Protein AF-W1XRG0-F1 (afdb_monomer)

pLDDT: mean 94.99, std 5.81, range [63.59, 97.75]

Sequence (51 aa):
QKAGRPGQHMVISDLENFTNEEVDMQTLVIIGNSQTYVENGRMITPRGYKL

Structure (mmCIF, N/CA/C/O backbone):
data_AF-W1XRG0-F1
#
_entry.id   AF-W1XRG0-F1
#
loop_
_atom_site.group_PDB
_atom_site.id
_atom_site.type_symbol
_atom_site.label_atom_id
_atom_site.label_alt_id
_atom_site.label_comp_id
_atom_site.label_asym_id
_atom_site.label_entity_id
_atom_site.label_seq_id
_atom_site.pdbx_PDB_ins_code
_atom_site.Cartn_x
_atom_site.Cartn_y
_atom_site.Cartn_z
_atom_site.occupancy
_atom_site.B_iso_or_equiv
_atom_site.auth_seq_id
_atom_site.auth_comp_id
_atom_site.auth_asym_id
_atom_site.auth_atom_id
_atom_site.pdbx_PDB_model_num
ATOM 1 N N . GLN A 1 1 ? -4.027 -0.965 9.889 1.00 96.19 1 GLN A N 1
ATOM 2 C CA . GLN A 1 1 ? -4.241 -0.417 11.249 1.00 96.19 1 GLN A CA 1
ATOM 3 C C . GLN A 1 1 ? -3.268 -1.027 12.260 1.00 96.19 1 GLN A C 1
ATOM 5 O O . GLN A 1 1 ? -2.839 -2.165 12.077 1.00 96.19 1 GLN A O 1
ATOM 10 N N . LYS A 1 2 ? -2.912 -0.278 13.320 1.00 96.75 2 LYS A N 1
ATOM 11 C CA . LYS A 1 2 ? -2.088 -0.749 14.463 1.00 96.75 2 LYS A CA 1
ATOM 12 C C . LYS A 1 2 ? -0.771 -1.449 14.066 1.00 96.75 2 LYS A C 1
ATOM 14 O O . LYS A 1 2 ? -0.358 -2.403 14.717 1.00 96.75 2 LYS A O 1
ATOM 19 N N . ALA A 1 3 ? -0.096 -0.961 13.020 1.00 95.75 3 ALA A N 1
ATOM 20 C CA . ALA A 1 3 ? 1.160 -1.542 12.534 1.00 95.75 3 ALA A CA 1
ATOM 21 C C . ALA A 1 3 ? 2.194 -1.696 13.670 1.00 95.75 3 ALA A C 1
ATOM 23 O O . ALA A 1 3 ? 2.403 -0.763 14.450 1.00 95.75 3 ALA A O 1
ATOM 24 N N . GLY A 1 4 ? 2.793 -2.884 13.782 1.00 96.81 4 GLY A N 1
ATOM 25 C CA . GLY A 1 4 ? 3.779 -3.245 14.805 1.00 96.81 4 GLY A CA 1
ATOM 26 C C . GLY A 1 4 ? 3.224 -3.489 16.215 1.00 96.81 4 GLY A C 1
ATOM 27 O O . GLY A 1 4 ? 4.012 -3.601 17.151 1.00 96.81 4 GLY A O 1
ATOM 28 N N . ARG A 1 5 ? 1.898 -3.542 16.410 1.00 97.00 5 ARG A N 1
ATOM 29 C CA . ARG A 1 5 ? 1.253 -3.656 17.735 1.00 97.00 5 ARG A CA 1
ATOM 30 C C . ARG A 1 5 ? 0.187 -4.764 17.764 1.00 97.00 5 ARG A C 1
ATOM 32 O O . ARG A 1 5 ? -0.296 -5.170 16.706 1.0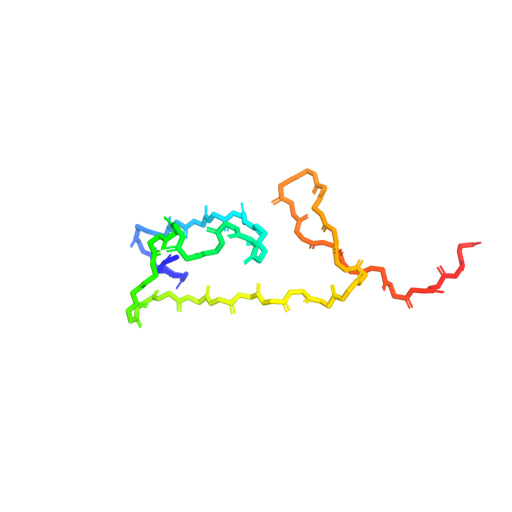0 97.00 5 ARG A O 1
ATOM 39 N N . PRO A 1 6 ? -0.221 -5.255 18.955 1.00 97.56 6 PRO A N 1
ATOM 40 C CA . PRO A 1 6 ? -1.346 -6.182 19.077 1.00 97.56 6 PRO A CA 1
ATOM 41 C C . PRO A 1 6 ? -2.619 -5.648 18.405 1.00 97.56 6 PRO A C 1
ATOM 43 O O . PRO A 1 6 ? -2.966 -4.473 18.544 1.00 97.56 6 PRO A O 1
ATOM 46 N N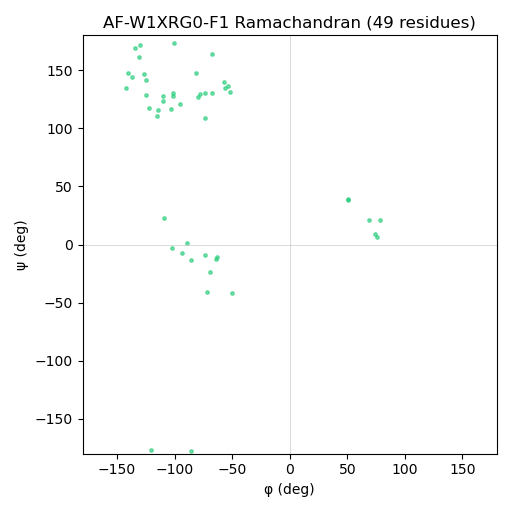 . GLY A 1 7 ? -3.315 -6.525 17.677 1.00 95.06 7 GLY A N 1
ATOM 47 C CA . GLY A 1 7 ? -4.476 -6.150 16.865 1.00 95.06 7 GLY A CA 1
ATOM 48 C C . GLY A 1 7 ? -4.120 -5.490 15.529 1.00 95.06 7 GLY A C 1
ATOM 49 O O . GLY A 1 7 ? -4.952 -4.776 14.974 1.00 95.06 7 GLY A O 1
ATOM 50 N N . GLN A 1 8 ? -2.896 -5.686 15.026 1.00 97.19 8 GLN A N 1
ATOM 51 C CA . GLN A 1 8 ? -2.523 -5.294 13.669 1.00 97.19 8 GLN A CA 1
ATOM 52 C C . GLN A 1 8 ? -3.455 -5.944 12.641 1.00 97.19 8 GLN A C 1
ATOM 54 O O . GLN A 1 8 ? -3.687 -7.151 12.668 1.00 97.19 8 GLN A O 1
ATOM 59 N N . HIS A 1 9 ? -3.905 -5.135 11.688 1.00 95.62 9 HIS A N 1
ATOM 60 C CA . HIS A 1 9 ? -4.686 -5.579 10.542 1.00 95.62 9 HIS A CA 1
ATOM 61 C C . HIS A 1 9 ? -4.247 -4.825 9.281 1.00 95.62 9 HIS A C 1
ATOM 63 O O . HIS A 1 9 ? -3.838 -3.660 9.366 1.00 95.62 9 HIS A O 1
ATOM 69 N N . MET A 1 10 ? -4.320 -5.483 8.123 1.00 96.19 10 MET A N 1
ATOM 70 C CA . MET A 1 10 ? -4.038 -4.879 6.823 1.00 96.19 10 MET A CA 1
ATOM 71 C C . MET A 1 10 ? -5.076 -5.311 5.791 1.00 96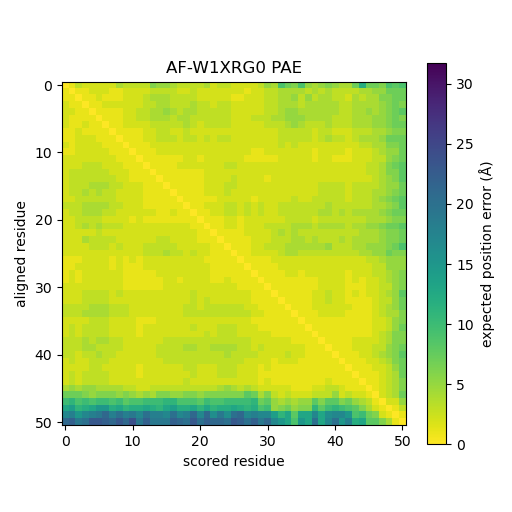.19 10 MET A C 1
ATOM 73 O O . MET A 1 10 ? -5.489 -6.469 5.776 1.00 96.19 10 MET A O 1
ATOM 77 N N . VAL A 1 11 ? -5.409 -4.377 4.906 1.00 96.94 11 VAL A N 1
ATOM 78 C CA . VAL A 1 11 ? -6.219 -4.587 3.709 1.00 96.94 11 VAL A CA 1
ATOM 79 C C . VAL A 1 11 ? -5.445 -4.046 2.509 1.00 96.94 11 VAL A C 1
ATOM 81 O O . VAL A 1 11 ? -4.669 -3.097 2.642 1.00 96.94 11 VAL A O 1
ATOM 84 N N . ILE A 1 12 ? -5.608 -4.691 1.358 1.00 97.38 12 ILE A N 1
ATOM 85 C CA . ILE A 1 12 ? -5.112 -4.207 0.070 1.00 97.38 12 ILE A CA 1
ATOM 86 C C . ILE A 1 12 ? -6.347 -3.801 -0.727 1.00 97.38 12 ILE A C 1
ATOM 88 O O . ILE A 1 12 ? -7.237 -4.625 -0.914 1.00 97.38 12 ILE A O 1
ATOM 92 N N . SER A 1 13 ? -6.379 -2.552 -1.179 1.00 96.94 13 SER A N 1
ATOM 93 C CA . SER A 1 13 ? -7.476 -1.972 -1.956 1.00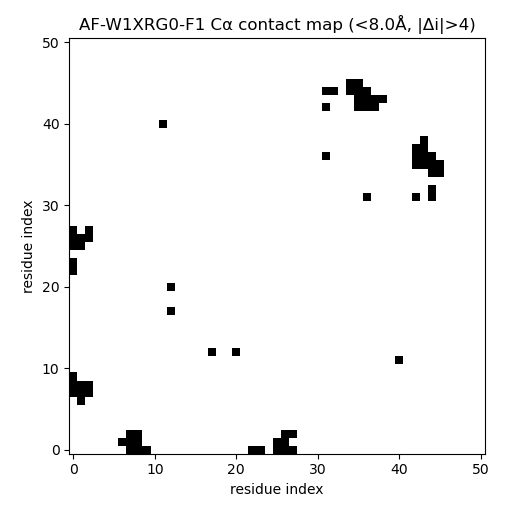 96.94 13 SER A CA 1
ATOM 94 C C . SER A 1 13 ? -6.904 -1.189 -3.141 1.00 96.94 13 SER A C 1
ATOM 96 O O . SER A 1 13 ? -5.689 -0.969 -3.220 1.00 96.94 13 SER A O 1
ATOM 98 N N . ASP A 1 14 ? -7.763 -0.781 -4.066 1.00 96.69 14 ASP A N 1
ATOM 99 C CA . ASP A 1 14 ? -7.419 0.137 -5.154 1.00 96.69 14 ASP A CA 1
ATOM 100 C C . ASP A 1 14 ? -7.892 1.569 -4.838 1.00 96.69 14 ASP A C 1
ATOM 102 O O . ASP A 1 14 ? -8.538 1.826 -3.822 1.00 96.69 14 ASP A O 1
ATOM 106 N N . LEU A 1 15 ? -7.526 2.541 -5.683 1.00 96.38 15 LEU A N 1
ATOM 107 C CA . LEU A 1 15 ? -7.902 3.944 -5.461 1.00 96.38 15 LEU A CA 1
ATOM 108 C C . LEU A 1 15 ? -9.400 4.207 -5.655 1.00 96.38 15 LEU A C 1
ATOM 110 O O . LEU A 1 15 ? -9.902 5.186 -5.110 1.00 96.38 15 LEU A O 1
ATOM 114 N N . GLU A 1 16 ? -10.097 3.367 -6.421 1.00 97.38 16 GLU A N 1
ATOM 115 C CA . GLU A 1 16 ? -11.541 3.489 -6.637 1.00 97.38 16 GLU A CA 1
ATOM 116 C C . GLU A 1 16 ? -12.311 3.096 -5.370 1.00 97.38 16 GLU A C 1
ATOM 118 O O . GLU A 1 16 ? -13.249 3.785 -4.970 1.00 97.38 16 GLU A O 1
ATOM 123 N N . ASN A 1 17 ? -11.866 2.038 -4.692 1.00 97.31 17 ASN A N 1
ATOM 124 C CA . ASN A 1 17 ? -12.504 1.491 -3.499 1.00 97.31 17 ASN A CA 1
ATOM 125 C C . ASN A 1 1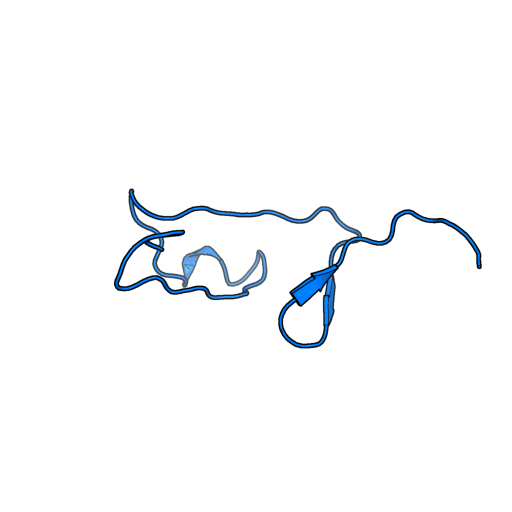7 ? -11.930 2.033 -2.182 1.00 97.31 17 ASN A C 1
ATOM 127 O O . ASN A 1 17 ? -12.510 1.788 -1.127 1.00 97.31 17 ASN A O 1
ATOM 131 N N . PHE A 1 18 ? -10.840 2.807 -2.218 1.00 95.81 18 PHE A N 1
ATOM 132 C CA . PHE A 1 18 ? -10.125 3.289 -1.030 1.00 95.81 18 PHE A CA 1
ATOM 133 C C . PHE A 1 18 ? -11.024 3.940 0.032 1.00 95.81 18 PHE A C 1
ATOM 135 O O . PHE A 1 18 ? -10.847 3.694 1.222 1.00 95.81 18 PHE A O 1
ATOM 142 N N . THR A 1 19 ? -11.999 4.759 -0.368 1.00 95.88 19 THR A N 1
ATOM 143 C CA . THR A 1 19 ? -12.877 5.463 0.586 1.00 95.88 19 THR A CA 1
ATOM 144 C C . THR A 1 19 ? -13.911 4.559 1.255 1.00 95.88 19 THR A C 1
ATOM 146 O O . THR A 1 19 ? -14.590 5.005 2.176 1.00 95.88 19 THR A O 1
ATOM 149 N N . ASN A 1 20 ? -14.043 3.311 0.801 1.00 97.38 20 ASN A N 1
ATOM 150 C CA . ASN A 1 20 ? -14.880 2.298 1.440 1.00 97.38 20 ASN A CA 1
ATOM 151 C C . ASN A 1 20 ? -14.130 1.561 2.564 1.00 97.38 20 ASN A C 1
ATOM 153 O O . ASN A 1 20 ? -14.761 0.856 3.349 1.00 97.38 20 ASN A O 1
ATOM 157 N N . GLU A 1 21 ? -12.805 1.716 2.646 1.00 97.00 21 GLU A N 1
ATOM 158 C CA . GLU A 1 21 ? -11.975 1.082 3.669 1.00 97.00 21 GLU A CA 1
ATOM 159 C C . GLU A 1 21 ? -12.013 1.857 4.994 1.00 97.00 21 GLU A C 1
ATOM 161 O O . GLU A 1 21 ? -12.077 3.089 5.031 1.00 97.00 21 GLU A O 1
ATOM 166 N N . GLU A 1 22 ? -11.908 1.138 6.112 1.00 95.56 22 GLU A N 1
ATOM 167 C CA . GLU A 1 22 ? -11.816 1.757 7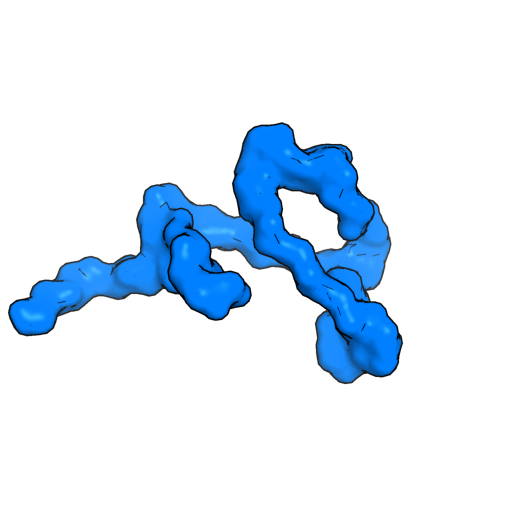.433 1.00 95.56 22 GLU A CA 1
ATOM 168 C C . GLU A 1 22 ? -10.425 2.381 7.642 1.00 95.56 22 GLU A C 1
ATOM 170 O O . GLU A 1 22 ? -9.419 1.688 7.824 1.00 95.56 22 GLU A O 1
ATOM 175 N N . VAL A 1 23 ? -10.370 3.714 7.641 1.00 95.56 23 VAL A N 1
ATOM 176 C CA . VAL A 1 23 ? -9.144 4.490 7.862 1.00 95.56 23 VAL A CA 1
ATOM 177 C C . VAL A 1 23 ? -9.340 5.430 9.049 1.00 95.56 23 VAL A C 1
ATOM 179 O O . VAL A 1 23 ? -10.169 6.336 9.019 1.00 95.56 23 VAL A O 1
ATOM 182 N N . ASP A 1 24 ? -8.540 5.227 10.095 1.00 95.12 24 ASP A N 1
ATOM 183 C CA . ASP A 1 24 ? -8.549 6.025 11.326 1.00 95.12 24 ASP A CA 1
ATOM 184 C C . ASP A 1 24 ? -7.185 6.691 11.605 1.00 95.12 24 ASP A C 1
ATOM 186 O O . ASP A 1 24 ? -6.218 6.546 10.854 1.00 95.12 24 ASP A O 1
ATOM 190 N N . MET A 1 25 ? -7.068 7.389 12.740 1.00 95.94 25 MET A N 1
ATOM 191 C CA . MET A 1 25 ? -5.817 8.046 13.155 1.00 95.94 25 MET A CA 1
ATOM 192 C C . MET A 1 25 ? -4.647 7.080 13.431 1.00 95.94 25 MET A C 1
ATOM 194 O O . MET A 1 25 ? -3.511 7.528 13.584 1.00 95.94 25 MET A O 1
ATOM 198 N N . GLN A 1 26 ? -4.887 5.767 13.530 1.00 96.19 26 GLN A N 1
ATOM 199 C CA . GLN A 1 26 ? -3.861 4.738 13.754 1.00 96.19 26 GLN A CA 1
ATOM 200 C C . GLN A 1 26 ? -3.618 3.872 12.507 1.00 96.19 26 GLN A C 1
ATOM 202 O O . GLN A 1 26 ? -3.105 2.741 12.599 1.00 96.19 26 GLN A O 1
ATOM 207 N N . THR A 1 27 ? -3.954 4.408 11.335 1.00 97.19 27 THR A N 1
ATOM 208 C CA . THR A 1 27 ? -3.786 3.754 10.041 1.00 97.19 27 THR A CA 1
ATOM 209 C C . THR A 1 27 ? -2.560 4.288 9.300 1.00 97.19 27 THR A C 1
ATOM 211 O O . THR A 1 27 ? -2.365 5.490 9.162 1.00 97.19 27 THR A O 1
ATOM 214 N N . LEU A 1 28 ? -1.717 3.370 8.817 1.00 97.00 28 LEU A N 1
ATOM 215 C CA . LEU A 1 28 ? -0.654 3.666 7.858 1.00 97.00 28 LEU A CA 1
ATOM 216 C C . LEU A 1 28 ? -1.194 3.370 6.459 1.00 97.00 28 LEU A C 1
ATOM 218 O O . LEU A 1 28 ? -1.564 2.229 6.189 1.00 97.00 28 LEU A O 1
ATOM 222 N N . VAL A 1 29 ? -1.209 4.380 5.592 1.00 97.19 29 VAL A N 1
ATOM 223 C CA . VAL A 1 29 ? -1.596 4.240 4.185 1.00 97.19 29 VAL A CA 1
ATOM 224 C C . VAL A 1 2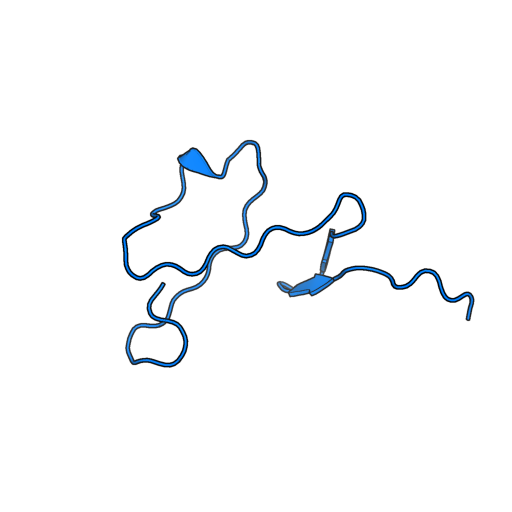9 ? -0.332 4.195 3.331 1.00 97.19 29 VAL A C 1
ATOM 226 O O . VAL A 1 29 ? 0.532 5.064 3.446 1.00 97.19 29 VAL A O 1
ATOM 229 N N . ILE A 1 30 ? -0.218 3.176 2.480 1.00 97.75 30 ILE A N 1
ATOM 230 C CA . ILE A 1 30 ? 0.878 3.022 1.519 1.00 97.75 30 ILE A CA 1
ATOM 231 C C . ILE A 1 30 ? 0.274 3.140 0.122 1.00 97.75 30 ILE A C 1
ATOM 233 O O . ILE A 1 30 ? -0.522 2.294 -0.274 1.00 97.75 30 ILE A O 1
ATOM 237 N N . ILE A 1 31 ? 0.661 4.176 -0.622 1.00 97.50 31 ILE A N 1
ATOM 238 C CA . ILE A 1 31 ? 0.224 4.380 -2.006 1.00 97.50 31 ILE A CA 1
ATOM 239 C C . ILE A 1 31 ? 1.366 3.986 -2.939 1.00 97.50 31 ILE A C 1
ATOM 241 O O . ILE A 1 31 ? 2.451 4.569 -2.902 1.00 97.50 31 ILE A O 1
ATOM 245 N N . GLY A 1 32 ? 1.122 2.958 -3.750 1.00 96.88 32 GLY A N 1
ATOM 246 C CA . GLY A 1 32 ? 2.018 2.567 -4.832 1.00 96.88 32 GLY A CA 1
ATOM 247 C C . GLY A 1 32 ? 2.058 3.613 -5.946 1.00 96.88 32 GLY A C 1
ATOM 248 O O . GLY A 1 32 ? 1.189 4.477 -6.039 1.00 96.88 32 GLY A O 1
ATOM 249 N N . ASN A 1 33 ? 3.063 3.533 -6.814 1.00 96.38 33 ASN A N 1
ATOM 250 C CA . ASN A 1 33 ? 3.057 4.325 -8.043 1.00 96.38 33 ASN A CA 1
ATOM 251 C C . ASN A 1 33 ? 2.277 3.585 -9.145 1.00 96.38 33 ASN A C 1
ATOM 253 O O . ASN A 1 33 ? 1.766 2.489 -8.935 1.00 96.38 33 ASN A O 1
ATOM 257 N N . SER A 1 34 ? 2.219 4.160 -10.346 1.00 96.19 34 SER A N 1
ATOM 258 C CA . SER A 1 34 ? 1.493 3.580 -11.486 1.00 96.19 34 SER A CA 1
ATOM 259 C C . SER A 1 34 ? 2.019 2.224 -11.979 1.00 96.19 34 SER A C 1
ATOM 261 O O . SER A 1 34 ? 1.363 1.588 -12.796 1.00 96.19 34 SER A O 1
ATOM 263 N N . GLN A 1 35 ? 3.191 1.781 -11.517 1.00 96.06 35 GLN A N 1
ATOM 264 C CA . GLN A 1 35 ? 3.766 0.469 -11.830 1.00 96.06 35 GLN A CA 1
ATOM 265 C C . GLN A 1 35 ? 3.588 -0.539 -10.687 1.00 96.06 35 GLN A C 1
ATOM 267 O O . GLN A 1 35 ? 4.004 -1.690 -10.820 1.00 96.06 35 GLN A O 1
ATOM 272 N N . THR A 1 36 ? 3.021 -0.126 -9.552 1.00 97.50 36 THR A N 1
ATOM 273 C CA . THR A 1 36 ? 2.758 -1.029 -8.434 1.00 97.50 36 THR A CA 1
ATOM 274 C C . THR A 1 36 ? 1.580 -1.947 -8.757 1.00 97.50 36 THR A C 1
ATOM 276 O O . THR A 1 36 ? 0.513 -1.475 -9.138 1.00 97.50 36 THR A O 1
ATOM 279 N N . TYR A 1 37 ? 1.753 -3.252 -8.560 1.00 96.5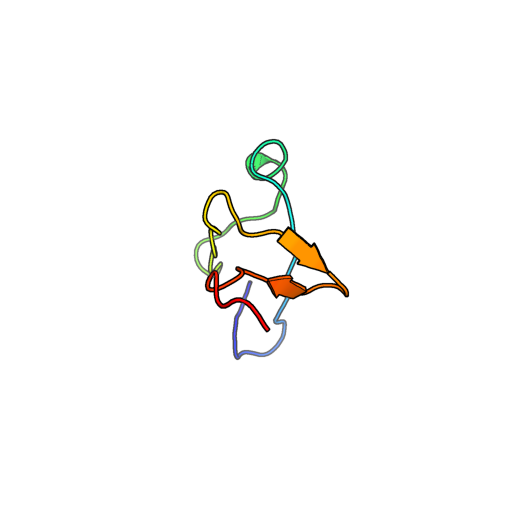0 37 TYR A N 1
ATOM 280 C CA . TYR A 1 37 ? 0.694 -4.259 -8.677 1.00 96.50 37 TYR A CA 1
ATOM 281 C C . TYR A 1 37 ? 0.668 -5.167 -7.446 1.00 96.50 37 TYR A C 1
ATOM 283 O O . TYR A 1 37 ? 1.550 -5.095 -6.587 1.00 96.50 37 TYR A O 1
ATOM 291 N N . VAL A 1 38 ? -0.358 -6.013 -7.347 1.00 97.44 38 VAL A N 1
ATOM 292 C CA . VAL A 1 38 ? -0.526 -6.964 -6.245 1.00 97.44 38 VAL A CA 1
ATOM 293 C C . VAL A 1 38 ? -0.304 -8.379 -6.753 1.00 97.44 38 VAL A C 1
ATOM 295 O O . VAL A 1 38 ? -0.942 -8.805 -7.711 1.00 97.44 38 VAL A O 1
ATOM 298 N N . GLU A 1 39 ? 0.565 -9.124 -6.081 1.00 97.12 39 GLU A N 1
ATOM 299 C CA . GLU A 1 39 ? 0.795 -10.542 -6.350 1.00 97.12 39 GLU A CA 1
ATOM 300 C C . GLU A 1 39 ? 1.028 -11.279 -5.030 1.00 97.12 39 GLU A C 1
ATOM 302 O O . GLU A 1 39 ? 1.753 -10.802 -4.155 1.00 97.12 39 GLU A O 1
ATOM 307 N N . ASN A 1 40 ? 0.380 -12.435 -4.855 1.00 96.69 40 ASN A N 1
ATOM 308 C CA . ASN A 1 40 ? 0.465 -13.251 -3.635 1.00 96.69 40 ASN A CA 1
ATOM 309 C C . ASN A 1 40 ? 0.211 -12.451 -2.339 1.00 96.69 40 ASN A C 1
ATOM 311 O O . ASN A 1 40 ? 0.892 -12.639 -1.329 1.00 96.69 40 ASN A O 1
ATOM 315 N N . GLY A 1 41 ? -0.748 -11.519 -2.386 1.00 95.88 41 GLY A N 1
ATOM 316 C CA . GLY A 1 41 ? -1.093 -10.654 -1.254 1.00 95.88 41 GLY A CA 1
ATOM 317 C C . GLY A 1 41 ? -0.013 -9.629 -0.892 1.00 95.88 41 GLY A C 1
ATOM 318 O O . GLY A 1 41 ? 0.025 -9.160 0.244 1.00 95.88 41 GLY A O 1
ATOM 319 N N . ARG A 1 42 ? 0.894 -9.295 -1.818 1.00 96.81 42 ARG A N 1
ATOM 320 C CA . ARG A 1 42 ? 1.964 -8.307 -1.622 1.00 96.81 42 ARG A CA 1
ATOM 321 C C . ARG A 1 42 ? 1.910 -7.242 -2.705 1.00 96.81 42 ARG A C 1
ATOM 323 O O . ARG A 1 42 ? 1.679 -7.559 -3.865 1.00 96.81 42 ARG A O 1
ATOM 330 N N . MET A 1 43 ? 2.180 -5.993 -2.333 1.00 97.56 43 MET A N 1
ATOM 331 C CA . MET A 1 43 ? 2.405 -4.914 -3.295 1.00 97.56 43 MET A CA 1
ATOM 332 C C . MET A 1 43 ? 3.833 -4.997 -3.836 1.00 97.56 43 MET A C 1
ATOM 334 O O . MET A 1 43 ? 4.794 -5.034 -3.062 1.00 97.56 43 MET A O 1
ATOM 338 N N . ILE A 1 44 ? 3.973 -5.015 -5.157 1.00 96.81 44 ILE A N 1
ATOM 339 C CA . ILE A 1 44 ? 5.247 -5.124 -5.865 1.00 96.81 44 ILE A CA 1
ATOM 340 C C . ILE A 1 44 ? 5.370 -3.951 -6.830 1.00 96.81 44 ILE A C 1
ATOM 342 O O . ILE A 1 44 ? 4.486 -3.716 -7.646 1.00 96.81 44 ILE A O 1
ATOM 346 N N . THR A 1 45 ? 6.498 -3.243 -6.768 1.00 97.25 45 THR A N 1
ATOM 347 C CA . THR A 1 45 ? 6.866 -2.216 -7.750 1.00 97.25 45 THR A CA 1
ATOM 348 C C . THR A 1 45 ? 8.126 -2.670 -8.485 1.00 97.25 45 THR A C 1
ATOM 350 O O . THR A 1 45 ? 9.198 -2.715 -7.868 1.00 97.25 45 THR A O 1
ATOM 353 N N . PRO A 1 46 ? 8.045 -3.013 -9.783 1.00 95.12 46 PRO A N 1
ATOM 354 C CA . PRO A 1 46 ? 9.214 -3.334 -10.591 1.00 95.12 46 PRO A CA 1
ATOM 355 C C . PRO A 1 46 ? 10.219 -2.183 -10.602 1.00 95.12 46 PRO A C 1
ATOM 357 O O . PRO A 1 46 ? 9.850 -1.019 -10.728 1.00 95.12 46 PRO A O 1
ATOM 360 N N . ARG A 1 47 ? 11.512 -2.507 -10.520 1.00 91.31 47 ARG A N 1
ATOM 361 C CA . ARG A 1 47 ? 12.596 -1.512 -10.625 1.00 91.31 47 ARG A CA 1
ATOM 362 C C . ARG A 1 47 ? 13.073 -1.270 -12.063 1.00 91.31 47 ARG A C 1
ATOM 364 O O . ARG A 1 47 ? 13.993 -0.490 -12.270 1.00 91.31 47 ARG A O 1
ATOM 371 N N . GLY A 1 48 ? 12.466 -1.938 -13.047 1.00 85.19 48 GLY A N 1
ATOM 372 C CA . GLY A 1 48 ? 12.788 -1.774 -14.469 1.00 85.19 48 GLY A CA 1
ATOM 373 C C . GLY A 1 48 ? 14.092 -2.438 -14.931 1.00 85.19 48 GLY A C 1
ATOM 374 O O . GLY A 1 48 ? 14.479 -2.263 -16.084 1.00 85.19 48 GLY A O 1
ATOM 375 N N . TYR A 1 4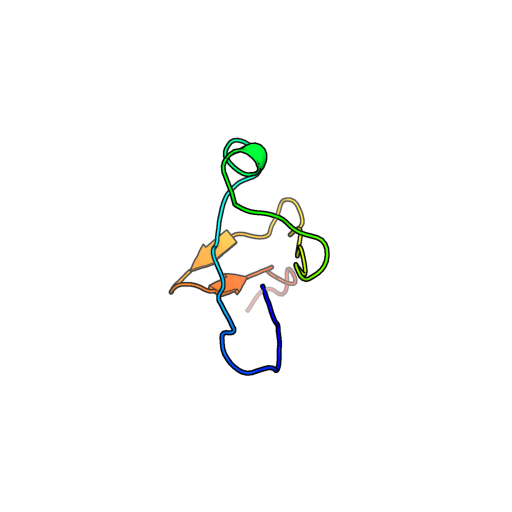9 ? 14.773 -3.207 -14.075 1.00 83.75 49 TYR A N 1
ATOM 376 C CA . TYR A 1 49 ? 15.923 -4.004 -14.501 1.00 83.75 49 TYR A CA 1
ATOM 377 C C . TYR A 1 49 ? 15.463 -5.119 -15.442 1.00 83.75 49 TYR A C 1
ATOM 379 O O . TYR A 1 49 ? 14.527 -5.854 -15.128 1.00 83.75 49 TYR A O 1
ATOM 387 N N . LYS A 1 50 ? 16.127 -5.243 -16.591 1.00 76.12 50 LYS A N 1
ATOM 388 C CA . LYS A 1 50 ? 16.002 -6.423 -17.448 1.00 76.12 50 LYS A CA 1
ATOM 389 C C . LYS A 1 50 ? 16.846 -7.538 -16.824 1.00 76.12 50 LYS A C 1
ATOM 391 O O . LYS A 1 50 ? 17.990 -7.271 -16.457 1.00 76.12 50 LYS A O 1
ATOM 396 N N . LEU A 1 51 ? 16.255 -8.721 -16.655 1.00 63.59 51 LEU A N 1
ATOM 397 C CA . LEU A 1 51 ? 16.986 -9.948 -16.323 1.00 63.59 51 LEU A CA 1
ATOM 398 C C . LEU A 1 51 ? 17.816 -10.403 -17.526 1.00 63.59 51 LEU A C 1
ATOM 400 O O . LEU A 1 51 ? 17.327 -10.213 -18.665 1.00 63.59 51 LEU A O 1
#

Organism: NCBI:txid408170

Secondary structure (DSSP, 8-state):
--TTSTT-------TTTGGGS---TTPPP----TT-EEETTEEE-------

Foldseek 3Di:
DQPPHPPDDDDDDDPVCVVVDDDDPNDDDDDDDPQWDDDPNDTDHDPPDDD

Radius of gyration: 13.29 Å; Cα contacts (8 Å, |Δi|>4): 36; chains: 1; bounding box: 32×21×36 Å

Mean predicted aligned error: 3.27 Å

Nearest PDB structures (foldseek):
  6gap-assembly1_A  TM=4.977E-01  e=7.929E+00  Mammalian orthoreovirus 3 Dearing

InterPro domains:
  IPR014776 Tetrapyrrole methylase, subdomain 2 [G3DSA:3.30.950.10] (1-50)
  IPR035996 Tetrapyrrole methylase superfamily [SSF53790] (2-49)
  IPR051810 Precorrin Methyltransferase [PTHR47036] (2-50)

Solvent-accessible surface area (backbone atoms only — not comparable to full-atom values): 3721 Å² total; per-residue (Å²): 56,38,81,99,46,92,81,52,49,87,85,89,78,52,85,90,53,45,87,77,52,96,78,60,98,60,45,81,86,85,83,71,60,98,69,44,45,76,56,95,93,38,85,45,66,79,87,78,75,81,130